Protein AF-A0A946V6M6-F1 (afdb_monomer)

Foldseek 3Di:
DVVVVVVVVVVVVVVVVVVVVVVVVVVVVVVVVVVVVVVLLVVLVVCLVCQLVVVVVVLVVVCVVPVPPDPCNVDPCPVVVSVVVSVVSNVVSVVVCVVVPSD

Mean predicted aligned error: 9.64 Å

pLDDT: mean 82.34, std 13.89, range [50.34, 97.69]

Secondary structure (DSSP, 8-state):
-HHHHHHHHHHHHHHHHHHHHHHHHHHHHHHHHHHHHHHHHHHHHHHHHHHHHHHHHHHHHHHHHHTTS-GGGSSTTHHHHHHHHHHHHHHHHHHHHHHTT--

Solvent-accessible surface area (backbone atoms only — not comparable to full-atom values): 5742 Å² total; per-residue (Å²): 106,73,70,56,57,52,49,55,51,50,52,52,50,50,51,50,51,51,51,53,51,51,53,50,50,54,50,50,53,50,48,52,50,53,52,51,50,52,50,51,52,53,50,49,54,52,49,55,53,46,65,50,46,52,61,50,49,52,52,51,49,56,49,73,75,43,74,88,78,46,83,75,55,77,45,91,56,35,61,56,51,53,51,49,51,52,50,49,52,48,51,51,50,53,52,48,41,52,72,68,61,78,96

Radius of gyration: 30.68 Å; Cα contacts (8 Å, |Δi|>4): 17; chains: 1; bounding box: 54×13×94 Å

Sequence (103 aa):
HVIIDVFEQLERASSLAGLYHELTTDLIDGYISVASHNLNQIMKILTVVMSIFIPLTFIAGIYGMNFQNMPELQSKSGYFIALSVMLSIAVILVLLFRRIRWL

Structure (mmCIF, N/CA/C/O backbone):
data_AF-A0A946V6M6-F1
#
_entry.id   AF-A0A946V6M6-F1
#
loop_
_atom_site.group_PDB
_atom_site.id
_atom_site.type_symbol
_atom_site.label_atom_id
_atom_site.label_alt_id
_atom_site.label_comp_id
_atom_site.label_asym_id
_atom_site.label_entity_id
_atom_site.label_seq_id
_atom_site.pdbx_PDB_ins_code
_atom_site.Cartn_x
_atom_site.Cartn_y
_atom_site.Cartn_z
_atom_site.occupancy
_atom_site.B_iso_or_equiv
_atom_site.auth_seq_id
_atom_site.auth_comp_id
_atom_site.auth_asym_id
_atom_site.auth_atom_id
_atom_site.pdbx_PDB_model_num
ATOM 1 N N . HIS A 1 1 ? 29.719 2.108 -54.022 1.00 69.56 1 HIS A N 1
ATOM 2 C CA . HIS A 1 1 ? 28.575 1.189 -53.893 1.00 69.56 1 HIS A CA 1
ATOM 3 C C . HIS A 1 1 ? 28.719 0.301 -52.665 1.00 69.56 1 HIS A C 1
ATOM 5 O O . HIS A 1 1 ? 28.118 0.660 -51.672 1.00 69.56 1 HIS A O 1
ATOM 11 N N . VAL A 1 2 ? 29.628 -0.683 -52.618 1.00 86.38 2 VAL A N 1
ATOM 12 C CA . VAL A 1 2 ? 29.751 -1.609 -51.462 1.00 86.38 2 VAL A CA 1
ATOM 13 C C . VAL A 1 2 ? 29.919 -0.930 -50.086 1.00 86.38 2 VAL A C 1
ATOM 15 O O . VAL A 1 2 ? 29.286 -1.342 -49.124 1.00 86.38 2 VAL A O 1
ATOM 18 N N . ILE A 1 3 ? 30.734 0.128 -49.972 1.00 88.44 3 ILE A N 1
ATOM 19 C CA . ILE A 1 3 ? 30.936 0.840 -48.689 1.00 88.44 3 ILE A CA 1
ATOM 20 C C . ILE A 1 3 ? 29.656 1.549 -48.216 1.00 88.44 3 ILE A C 1
ATOM 22 O O . ILE A 1 3 ? 29.396 1.603 -47.020 1.00 88.44 3 ILE A O 1
ATOM 26 N N . ILE A 1 4 ? 28.859 2.069 -49.152 1.00 90.88 4 ILE A N 1
ATOM 27 C CA . ILE A 1 4 ? 27.605 2.771 -48.848 1.00 90.88 4 ILE A CA 1
ATOM 28 C C . ILE A 1 4 ? 26.565 1.756 -48.364 1.00 90.88 4 ILE A C 1
ATOM 30 O O . ILE A 1 4 ? 25.955 1.972 -47.325 1.00 90.88 4 ILE A O 1
ATOM 34 N N . ASP A 1 5 ? 26.463 0.602 -49.030 1.00 92.38 5 ASP A N 1
ATOM 35 C CA . ASP A 1 5 ? 25.538 -0.470 -48.637 1.00 92.38 5 ASP A CA 1
ATOM 36 C C . ASP A 1 5 ? 25.853 -1.017 -47.229 1.00 92.38 5 ASP A C 1
ATOM 38 O O . ASP A 1 5 ? 24.953 -1.296 -46.437 1.00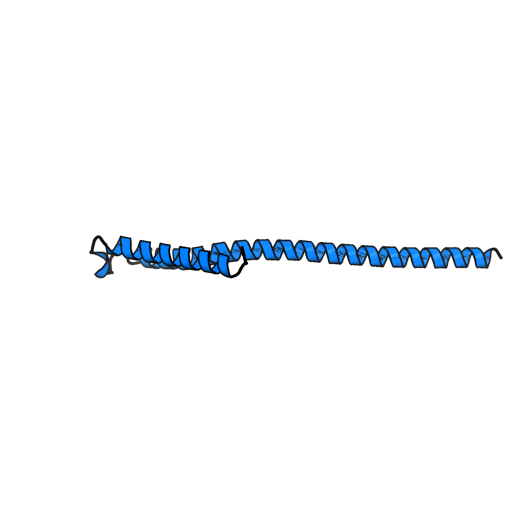 92.38 5 ASP A O 1
ATOM 42 N N . VAL A 1 6 ? 27.142 -1.151 -46.885 1.00 90.81 6 VAL A N 1
ATOM 43 C CA . VAL A 1 6 ? 27.576 -1.555 -45.534 1.00 90.81 6 VAL A CA 1
ATOM 44 C C . VAL A 1 6 ? 27.229 -0.481 -44.502 1.00 90.81 6 VAL A C 1
ATOM 46 O O . VAL A 1 6 ? 26.803 -0.812 -43.396 1.00 90.81 6 VAL A O 1
ATOM 49 N N . PHE A 1 7 ? 27.377 0.797 -44.851 1.00 94.19 7 PHE A N 1
ATOM 50 C CA . PHE A 1 7 ? 27.033 1.903 -43.962 1.00 94.19 7 PHE A CA 1
ATOM 51 C C . PHE A 1 7 ? 25.525 1.956 -43.682 1.00 94.19 7 PHE A C 1
ATOM 53 O O . PHE A 1 7 ? 25.128 2.032 -42.522 1.00 94.19 7 PHE A O 1
ATOM 60 N N . GLU A 1 8 ? 24.685 1.793 -44.708 1.00 94.88 8 GLU A N 1
ATOM 61 C CA . GLU A 1 8 ? 23.227 1.690 -44.549 1.00 94.88 8 GLU A CA 1
ATOM 62 C C . GLU A 1 8 ? 22.824 0.485 -43.683 1.00 94.88 8 GLU A C 1
ATOM 64 O O . GLU A 1 8 ? 21.927 0.577 -42.841 1.00 94.88 8 GLU A O 1
ATOM 69 N N . GLN A 1 9 ? 23.500 -0.661 -43.839 1.00 92.75 9 GLN A N 1
ATOM 70 C CA . GLN A 1 9 ? 23.257 -1.826 -42.984 1.00 92.75 9 GLN A CA 1
ATOM 71 C C . GLN A 1 9 ? 23.619 -1.564 -41.519 1.00 92.75 9 GLN A C 1
ATOM 73 O O . GLN A 1 9 ? 22.868 -1.986 -40.636 1.00 92.75 9 GLN A O 1
ATOM 78 N N . LEU A 1 10 ? 24.729 -0.868 -41.258 1.00 93.56 10 LEU A N 1
ATOM 79 C CA . LEU A 1 10 ? 25.143 -0.484 -39.908 1.00 93.56 10 LEU A CA 1
ATOM 80 C C . LEU A 1 10 ? 24.171 0.515 -39.280 1.00 93.56 10 LEU A C 1
ATOM 82 O O . LEU A 1 10 ? 23.801 0.358 -38.118 1.00 93.56 10 LEU A O 1
ATOM 86 N N . GLU A 1 11 ? 23.716 1.502 -40.045 1.00 95.44 11 GLU A N 1
ATOM 87 C CA . GLU A 1 11 ? 22.755 2.499 -39.578 1.00 95.44 11 GLU A CA 1
ATOM 88 C C . GLU A 1 11 ? 21.411 1.850 -39.227 1.00 95.44 11 GLU A C 1
ATOM 90 O O . GLU A 1 11 ? 20.866 2.068 -38.143 1.00 95.44 11 GLU A O 1
ATOM 95 N N . ARG A 1 12 ? 20.928 0.939 -40.080 1.00 94.62 12 ARG A N 1
ATOM 96 C CA . ARG A 1 12 ? 19.718 0.156 -39.808 1.00 94.62 12 ARG A CA 1
ATOM 97 C C . ARG A 1 12 ? 19.876 -0.755 -38.589 1.00 94.62 12 ARG A C 1
ATOM 99 O O . ARG A 1 12 ? 18.952 -0.855 -37.787 1.00 94.62 12 ARG A O 1
ATOM 106 N N . ALA A 1 13 ? 21.023 -1.417 -38.429 1.00 94.69 13 ALA A N 1
ATOM 107 C CA . ALA A 1 13 ? 21.292 -2.257 -37.261 1.00 94.69 13 ALA A CA 1
ATOM 108 C C . ALA A 1 13 ? 21.354 -1.434 -35.963 1.00 94.69 13 ALA A C 1
ATOM 110 O O . ALA A 1 13 ? 20.798 -1.852 -34.951 1.00 94.69 13 ALA A O 1
ATOM 111 N N . SER A 1 14 ? 21.972 -0.251 -36.008 1.00 95.50 14 SER A N 1
ATOM 112 C CA . SER A 1 14 ? 22.024 0.698 -34.892 1.00 95.50 14 SER A CA 1
ATOM 113 C C . SER A 1 14 ? 20.629 1.193 -34.504 1.00 95.50 14 SER A C 1
ATOM 115 O O . SER A 1 14 ? 20.260 1.156 -33.332 1.00 95.50 14 SER A O 1
ATOM 117 N N . SER A 1 15 ? 19.807 1.563 -35.491 1.00 96.62 15 SER A N 1
ATOM 118 C CA . SER A 1 15 ? 18.412 1.953 -35.266 1.00 96.62 15 SER A CA 1
ATOM 119 C C . SER A 1 15 ? 17.600 0.825 -34.622 1.00 96.62 15 SER A C 1
ATOM 121 O O . SER A 1 15 ? 16.917 1.054 -33.626 1.00 96.62 15 SER A O 1
ATOM 123 N N . LEU A 1 16 ? 17.728 -0.410 -35.121 1.00 96.38 16 LEU A N 1
ATOM 124 C CA . LEU A 1 16 ? 17.073 -1.577 -34.524 1.00 96.38 16 LEU A CA 1
ATOM 125 C C . LEU A 1 16 ? 17.551 -1.834 -33.090 1.00 96.38 16 LEU A C 1
ATOM 127 O O . LEU A 1 16 ? 16.732 -2.121 -32.223 1.00 96.38 16 LEU A O 1
ATOM 131 N N . ALA A 1 17 ? 18.851 -1.704 -32.819 1.00 95.94 17 ALA A N 1
ATOM 132 C CA . ALA A 1 17 ? 19.396 -1.839 -31.471 1.00 95.94 17 ALA A CA 1
ATOM 133 C C . ALA A 1 17 ? 18.838 -0.770 -30.515 1.00 95.94 17 ALA A C 1
ATOM 135 O O . ALA A 1 17 ? 18.486 -1.095 -29.382 1.00 95.94 17 ALA A O 1
ATOM 136 N N . GLY A 1 18 ? 18.698 0.475 -30.982 1.00 96.69 18 GLY A N 1
ATOM 137 C CA . GLY A 1 18 ? 18.056 1.555 -30.230 1.00 96.69 18 GLY A CA 1
ATOM 138 C C . GLY A 1 18 ? 16.596 1.246 -29.895 1.00 96.69 18 GLY A C 1
ATOM 139 O O . GLY A 1 18 ? 16.201 1.358 -28.739 1.00 96.69 18 GLY A O 1
ATOM 140 N N . LEU A 1 19 ? 15.828 0.755 -30.873 1.00 97.06 19 LEU A N 1
ATOM 141 C CA . LEU A 1 19 ? 14.436 0.343 -30.663 1.00 97.06 19 LEU A CA 1
ATOM 142 C C . LEU A 1 19 ? 14.316 -0.799 -29.649 1.00 97.06 19 LEU A C 1
ATOM 144 O O . LEU A 1 19 ? 13.470 -0.751 -28.762 1.00 97.06 19 LEU A O 1
ATOM 148 N N . TYR A 1 20 ? 15.168 -1.825 -29.742 1.00 96.19 20 TYR A N 1
ATOM 149 C CA . TYR A 1 20 ? 15.168 -2.905 -28.753 1.00 96.19 20 TYR A CA 1
ATOM 150 C C . TYR A 1 20 ? 15.500 -2.394 -27.350 1.00 96.19 20 TYR A C 1
ATOM 152 O O . TYR A 1 20 ? 14.882 -2.846 -26.390 1.00 96.19 20 TYR A O 1
ATOM 160 N N . HIS A 1 21 ? 16.435 -1.451 -27.222 1.00 97.12 21 HIS A N 1
ATOM 161 C CA . HIS A 1 21 ? 16.770 -0.850 -25.935 1.00 97.12 21 HIS A CA 1
ATOM 162 C C . HIS A 1 21 ? 15.586 -0.083 -25.324 1.00 97.12 21 HIS A C 1
ATOM 164 O O . HIS A 1 21 ? 15.282 -0.256 -24.140 1.00 97.12 21 HIS A O 1
ATOM 170 N N . GLU A 1 22 ? 14.881 0.706 -26.134 1.00 97.56 22 GLU A N 1
ATOM 171 C CA . GLU A 1 22 ? 13.678 1.431 -25.717 1.00 97.56 22 GLU A CA 1
ATOM 172 C C . GLU A 1 22 ? 12.576 0.459 -25.274 1.00 97.56 22 GLU A C 1
ATOM 174 O O . GLU A 1 22 ? 12.113 0.533 -24.139 1.00 97.56 22 GLU A O 1
ATOM 179 N N . LEU A 1 23 ? 12.284 -0.567 -26.082 1.00 97.56 23 LEU A N 1
ATOM 180 C CA . LEU A 1 23 ? 11.320 -1.613 -25.726 1.00 97.56 23 LEU A CA 1
ATOM 181 C C . LEU A 1 23 ? 11.692 -2.341 -24.428 1.00 97.56 23 LEU A C 1
ATOM 183 O O . LEU A 1 23 ? 10.820 -2.647 -23.618 1.00 97.56 23 LEU A O 1
ATOM 187 N N . THR A 1 24 ? 12.976 -2.641 -24.204 1.00 96.38 24 THR A N 1
ATOM 188 C CA . THR A 1 24 ? 13.398 -3.263 -22.940 1.00 96.38 24 THR A CA 1
ATOM 189 C C . THR A 1 24 ? 13.208 -2.337 -21.747 1.00 96.38 24 THR A C 1
ATOM 191 O O . THR A 1 24 ? 12.830 -2.812 -20.679 1.00 96.38 24 THR A O 1
ATOM 194 N N . THR A 1 25 ? 13.429 -1.035 -21.925 1.00 97.38 25 THR A N 1
ATOM 195 C CA . THR A 1 25 ? 13.198 -0.033 -20.879 1.00 97.38 25 THR A CA 1
ATOM 196 C C . THR A 1 25 ? 11.711 0.050 -20.546 1.00 97.38 25 THR A C 1
ATOM 198 O O . THR A 1 25 ? 11.348 -0.103 -19.382 1.00 97.38 25 THR A O 1
ATOM 201 N N . ASP A 1 26 ? 10.848 0.128 -21.560 1.00 97.38 26 ASP A N 1
ATOM 202 C CA . ASP A 1 26 ? 9.391 0.130 -21.384 1.00 97.38 26 ASP A CA 1
ATOM 203 C C . ASP A 1 26 ? 8.893 -1.126 -20.654 1.00 97.38 26 ASP A C 1
ATOM 205 O O . ASP A 1 26 ? 8.016 -1.062 -19.788 1.00 97.38 26 ASP A O 1
ATOM 209 N N . LEU A 1 27 ? 9.468 -2.293 -20.968 1.00 97.25 27 LEU A N 1
ATOM 210 C CA . LEU A 1 27 ? 9.142 -3.543 -20.281 1.00 97.25 27 LEU A CA 1
ATOM 211 C C . LEU A 1 27 ? 9.577 -3.528 -18.812 1.00 97.25 27 LEU A C 1
ATOM 213 O O . LEU A 1 27 ? 8.838 -4.022 -17.957 1.00 97.25 27 LEU A O 1
ATOM 217 N N . ILE A 1 28 ? 10.756 -2.981 -18.509 1.00 97.69 28 ILE A N 1
ATOM 218 C CA . ILE A 1 28 ? 11.247 -2.841 -17.133 1.00 97.69 28 ILE A CA 1
ATOM 219 C C . ILE A 1 28 ? 10.340 -1.891 -16.349 1.00 97.69 28 ILE A C 1
ATOM 221 O O . ILE A 1 28 ? 9.910 -2.238 -15.248 1.00 97.69 28 ILE A O 1
ATOM 225 N N . ASP A 1 29 ? 9.988 -0.745 -16.924 1.00 97.00 29 ASP A N 1
ATOM 226 C CA . ASP A 1 29 ? 9.095 0.227 -16.294 1.00 97.00 29 ASP A CA 1
ATOM 227 C C . ASP A 1 29 ? 7.698 -0.364 -16.065 1.00 97.00 29 ASP A C 1
ATOM 229 O O . ASP A 1 29 ? 7.116 -0.228 -14.982 1.00 97.00 29 ASP A O 1
ATOM 233 N N . GLY A 1 30 ? 7.186 -1.122 -17.038 1.00 96.81 30 GLY A N 1
ATOM 234 C CA . GLY A 1 30 ? 5.955 -1.895 -16.896 1.00 96.81 30 GLY A CA 1
ATOM 235 C C . GLY A 1 30 ? 6.036 -2.921 -15.761 1.00 96.81 30 GLY A C 1
ATOM 236 O O . GLY A 1 30 ? 5.132 -2.997 -14.924 1.00 96.81 30 GLY A O 1
ATOM 237 N N . TYR A 1 31 ? 7.134 -3.674 -15.676 1.00 96.94 31 TYR A N 1
ATOM 238 C CA . TYR A 1 31 ? 7.363 -4.641 -14.602 1.00 96.94 31 TYR A CA 1
ATOM 239 C C . TYR A 1 31 ? 7.417 -3.968 -13.224 1.00 96.94 31 TYR A C 1
ATOM 241 O O . TYR A 1 31 ? 6.751 -4.426 -12.293 1.00 96.94 31 TYR A O 1
ATOM 249 N N . ILE A 1 32 ? 8.149 -2.858 -13.091 1.00 97.00 32 ILE A N 1
ATOM 250 C CA . ILE A 1 32 ? 8.233 -2.081 -11.847 1.00 97.00 32 ILE A CA 1
ATOM 251 C C . ILE A 1 32 ? 6.854 -1.545 -11.454 1.00 97.00 32 ILE A C 1
ATOM 253 O O . ILE A 1 32 ? 6.491 -1.599 -10.276 1.00 97.00 32 ILE A O 1
ATOM 257 N N . SER A 1 33 ? 6.061 -1.073 -12.417 1.00 96.69 33 SER A N 1
ATOM 258 C CA . SER A 1 33 ? 4.693 -0.600 -12.184 1.00 96.69 33 SER A CA 1
ATOM 259 C C . SER A 1 33 ? 3.793 -1.711 -11.634 1.00 96.69 33 SER A C 1
ATOM 261 O O . SER A 1 33 ? 3.139 -1.531 -10.603 1.00 96.69 33 SER A O 1
ATOM 263 N N . VAL A 1 34 ? 3.821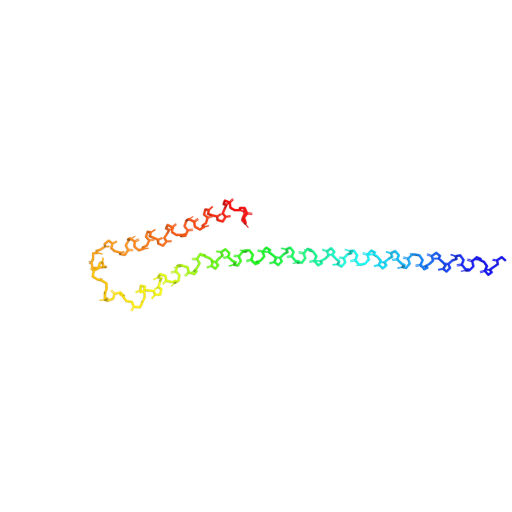 -2.901 -12.244 1.00 96.25 34 VAL A N 1
ATOM 264 C CA . VAL A 1 34 ? 3.058 -4.067 -11.766 1.00 96.25 34 VAL A CA 1
ATOM 265 C C . VAL A 1 34 ? 3.544 -4.525 -10.389 1.00 96.25 34 VAL A C 1
ATOM 267 O O . VAL A 1 34 ? 2.730 -4.771 -9.496 1.00 96.25 34 VAL A O 1
ATOM 270 N N . ALA A 1 35 ? 4.859 -4.598 -10.172 1.00 95.75 35 ALA A N 1
ATOM 271 C CA . ALA A 1 35 ? 5.434 -4.945 -8.875 1.00 95.75 35 ALA A CA 1
ATOM 272 C C . ALA A 1 35 ? 5.009 -3.947 -7.784 1.00 95.75 35 ALA A C 1
ATOM 274 O O . ALA A 1 35 ? 4.562 -4.352 -6.711 1.00 95.75 35 ALA A O 1
ATOM 275 N N . SER A 1 36 ? 5.059 -2.648 -8.082 1.00 94.81 36 SER A N 1
ATOM 276 C CA . SER A 1 36 ? 4.614 -1.582 -7.179 1.00 94.81 36 SER A CA 1
ATOM 277 C C . SER A 1 36 ? 3.114 -1.658 -6.906 1.00 94.81 36 SER A C 1
ATOM 279 O O . SER A 1 36 ? 2.685 -1.454 -5.770 1.00 94.81 36 SER A O 1
ATOM 281 N N . HIS A 1 37 ? 2.307 -2.009 -7.912 1.00 93.44 37 HIS A N 1
ATOM 282 C CA . HIS A 1 37 ? 0.879 -2.243 -7.729 1.00 93.44 37 HIS A CA 1
ATOM 283 C C . HIS A 1 37 ? 0.632 -3.382 -6.736 1.00 93.44 37 HIS A C 1
ATOM 285 O O . HIS A 1 37 ? -0.121 -3.203 -5.779 1.00 93.44 37 HIS A O 1
ATOM 291 N N . ASN A 1 38 ? 1.311 -4.518 -6.909 1.00 93.56 38 ASN A N 1
ATOM 292 C CA . ASN A 1 38 ? 1.207 -5.660 -6.001 1.00 93.56 38 ASN A CA 1
ATOM 293 C C . ASN A 1 38 ? 1.645 -5.300 -4.576 1.00 93.56 38 ASN A C 1
ATOM 295 O O . ASN A 1 38 ? 0.934 -5.615 -3.623 1.00 93.56 38 ASN A O 1
ATOM 299 N N . LEU A 1 39 ? 2.761 -4.583 -4.416 1.00 93.31 39 LEU A N 1
ATOM 300 C CA . LEU A 1 39 ? 3.209 -4.096 -3.108 1.00 93.31 39 LEU A CA 1
ATOM 301 C C . LEU A 1 39 ? 2.173 -3.178 -2.459 1.00 93.31 39 LEU A C 1
ATOM 303 O O . LEU A 1 39 ? 1.876 -3.331 -1.276 1.00 93.31 39 LEU A O 1
ATOM 307 N N . ASN A 1 40 ? 1.572 -2.268 -3.225 1.00 91.62 40 ASN A N 1
ATOM 308 C CA . ASN A 1 40 ? 0.525 -1.391 -2.715 1.00 91.62 40 ASN A CA 1
ATOM 309 C C . ASN A 1 40 ? -0.705 -2.194 -2.255 1.00 91.62 40 ASN A C 1
ATOM 311 O O . ASN A 1 40 ? -1.273 -1.895 -1.209 1.00 91.62 40 ASN A O 1
ATOM 315 N N . GLN A 1 41 ? -1.095 -3.249 -2.980 1.00 89.81 41 GLN A N 1
ATOM 316 C CA . GLN A 1 41 ? -2.181 -4.143 -2.554 1.00 89.81 41 GLN A CA 1
ATOM 317 C C . GLN A 1 41 ? -1.835 -4.906 -1.268 1.00 89.81 41 GLN A C 1
ATOM 319 O O . GLN A 1 41 ? -2.648 -4.957 -0.346 1.00 89.81 41 GLN A O 1
ATOM 324 N N . ILE A 1 42 ? -0.618 -5.446 -1.162 1.00 91.31 42 ILE A N 1
ATOM 325 C CA . ILE A 1 42 ? -0.154 -6.142 0.047 1.00 91.31 42 ILE A CA 1
ATOM 326 C C . ILE A 1 42 ? -0.164 -5.189 1.249 1.00 91.31 42 ILE A C 1
ATOM 328 O O . ILE A 1 42 ? -0.692 -5.534 2.307 1.00 91.31 42 ILE A O 1
ATOM 332 N N . MET A 1 43 ? 0.358 -3.971 1.080 1.00 90.94 43 MET A N 1
ATOM 333 C CA . MET A 1 43 ? 0.368 -2.952 2.131 1.00 90.94 43 MET A CA 1
ATOM 334 C C . MET A 1 43 ? -1.046 -2.559 2.553 1.00 90.94 43 MET A C 1
ATOM 336 O O . MET A 1 43 ? -1.310 -2.486 3.750 1.00 90.94 43 MET A O 1
ATOM 340 N N . LYS A 1 44 ? -1.978 -2.384 1.605 1.00 86.06 44 LYS A N 1
ATOM 341 C CA . LYS A 1 44 ? -3.392 -2.129 1.921 1.00 86.06 44 LYS A CA 1
ATOM 342 C C . LYS A 1 44 ? -3.974 -3.220 2.811 1.00 86.06 44 LYS A C 1
ATOM 344 O O . LYS A 1 44 ? -4.568 -2.897 3.837 1.00 86.06 44 LYS A O 1
ATOM 349 N N . ILE A 1 45 ? -3.777 -4.491 2.456 1.00 86.75 45 ILE A N 1
ATOM 350 C CA . ILE A 1 45 ? -4.278 -5.622 3.248 1.00 86.75 45 ILE A CA 1
ATOM 351 C C . ILE A 1 45 ? -3.669 -5.593 4.653 1.00 86.75 45 ILE A C 1
ATOM 353 O O . ILE A 1 45 ? -4.398 -5.684 5.641 1.00 86.75 45 ILE A O 1
ATOM 357 N N . LEU A 1 46 ? -2.351 -5.406 4.759 1.00 87.56 46 LEU A N 1
ATOM 358 C CA . LEU A 1 46 ? -1.671 -5.350 6.050 1.00 87.56 46 LEU A CA 1
ATOM 359 C C . LEU A 1 46 ? -2.184 -4.191 6.919 1.00 87.56 46 LEU A C 1
ATOM 361 O O . LEU A 1 46 ? -2.462 -4.389 8.100 1.00 87.56 46 LEU A O 1
ATOM 365 N N . THR A 1 47 ? -2.371 -3.002 6.339 1.00 89.06 47 THR A N 1
ATOM 366 C CA . THR A 1 47 ? -2.914 -1.830 7.038 1.00 89.06 47 THR A CA 1
ATOM 367 C C . THR A 1 47 ? -4.347 -2.057 7.511 1.00 89.06 47 THR A C 1
ATOM 369 O O . THR A 1 47 ? -4.662 -1.697 8.643 1.00 89.06 47 THR A O 1
ATOM 372 N N . VAL A 1 48 ? -5.207 -2.680 6.697 1.00 84.94 48 VAL A N 1
ATOM 373 C CA . VAL A 1 48 ? -6.584 -3.028 7.095 1.00 84.94 48 VAL A CA 1
ATOM 374 C C . VAL A 1 48 ? -6.564 -3.942 8.317 1.00 84.94 48 VAL A C 1
ATOM 376 O O . VAL A 1 48 ? -7.231 -3.662 9.313 1.00 84.94 48 VAL A O 1
ATOM 379 N N . VAL A 1 49 ? -5.761 -5.008 8.261 1.00 85.88 49 VAL A N 1
ATOM 380 C CA . VAL A 1 49 ? -5.620 -5.963 9.364 1.00 85.88 49 VAL A CA 1
ATOM 381 C C . VAL A 1 49 ? -5.110 -5.244 10.616 1.00 85.88 49 VAL A C 1
ATOM 383 O O . VAL A 1 49 ? -5.768 -5.280 11.654 1.00 85.88 49 VAL A O 1
ATOM 386 N N . MET A 1 50 ? -3.998 -4.511 10.526 1.00 88.38 50 MET A N 1
ATOM 387 C CA . MET A 1 50 ? -3.433 -3.774 11.663 1.00 88.38 50 MET A CA 1
ATOM 388 C C . MET A 1 50 ? -4.409 -2.755 12.253 1.00 88.38 50 MET A C 1
ATOM 390 O O . MET A 1 50 ? -4.539 -2.673 13.472 1.00 88.38 50 MET A O 1
ATOM 394 N N . SER A 1 51 ? -5.134 -2.010 11.417 1.00 85.31 51 SER A N 1
ATOM 395 C CA . SER A 1 51 ? -6.094 -1.008 11.882 1.00 85.31 51 SER A CA 1
ATOM 396 C C . SER A 1 51 ? -7.222 -1.616 12.717 1.00 85.31 51 SE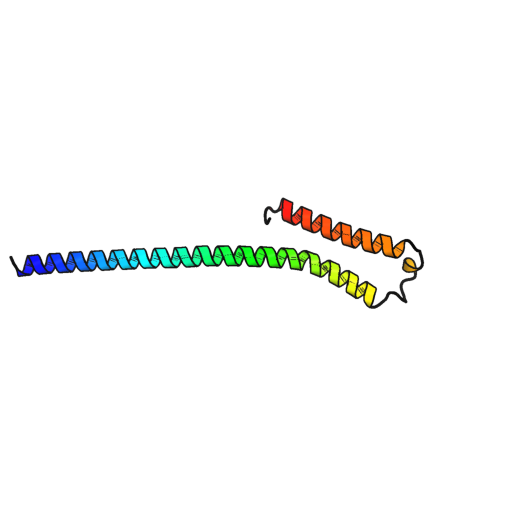R A C 1
ATOM 398 O O . SER A 1 51 ? -7.757 -0.920 13.575 1.00 85.31 51 SER A O 1
ATOM 400 N N . ILE A 1 52 ? -7.582 -2.883 12.490 1.00 83.69 52 ILE A N 1
ATOM 401 C CA . ILE A 1 52 ? -8.552 -3.620 13.312 1.00 83.69 52 ILE A CA 1
ATOM 402 C C . ILE A 1 52 ? -7.882 -4.142 14.591 1.00 83.69 52 ILE A C 1
ATOM 404 O O . ILE A 1 52 ? -8.433 -4.002 15.683 1.00 83.69 52 ILE A O 1
ATOM 408 N N . PHE A 1 53 ? -6.684 -4.721 14.475 1.00 81.69 53 PHE A N 1
ATOM 409 C CA . PHE A 1 53 ? -5.989 -5.341 15.605 1.00 81.69 53 PHE A CA 1
ATOM 410 C C . PHE A 1 53 ? -5.479 -4.338 16.644 1.00 81.69 53 PHE A C 1
ATOM 412 O O . PHE A 1 53 ? -5.519 -4.652 17.829 1.00 81.69 53 PHE A O 1
ATOM 419 N N . ILE A 1 54 ? -5.023 -3.146 16.253 1.00 87.12 54 ILE A N 1
ATOM 420 C CA . ILE A 1 54 ? -4.479 -2.133 17.175 1.00 87.12 54 ILE A CA 1
ATOM 421 C C . ILE A 1 54 ? -5.491 -1.719 18.260 1.00 87.12 54 ILE A C 1
ATOM 423 O O . ILE A 1 54 ? -5.169 -1.884 19.438 1.00 87.12 54 ILE A O 1
ATOM 427 N N . PRO A 1 55 ? -6.706 -1.225 17.938 1.00 81.25 55 PRO A N 1
ATOM 428 C CA . PRO A 1 55 ? -7.674 -0.848 18.966 1.00 81.25 55 PRO A CA 1
ATOM 429 C C . PRO A 1 55 ? -8.136 -2.061 19.776 1.00 81.25 55 PRO A C 1
ATOM 431 O O . PRO A 1 55 ? -8.287 -1.964 20.990 1.00 81.25 55 PRO A O 1
ATOM 434 N N . LEU A 1 56 ? -8.296 -3.222 19.135 1.00 82.06 56 LEU A N 1
ATOM 435 C CA . LEU A 1 56 ? -8.705 -4.447 19.817 1.00 82.06 56 LEU A CA 1
ATOM 436 C C . LEU A 1 56 ? -7.658 -4.897 20.850 1.00 82.06 56 LEU A C 1
ATOM 438 O O . LEU A 1 56 ? -8.002 -5.213 21.987 1.00 82.06 56 LEU A O 1
ATOM 442 N N . THR A 1 57 ? -6.377 -4.846 20.478 1.00 83.88 57 THR A N 1
ATOM 443 C CA . THR A 1 57 ? -5.237 -5.176 21.346 1.00 83.88 57 THR A CA 1
ATOM 444 C C . THR A 1 57 ? -5.065 -4.141 22.451 1.00 83.88 57 THR A C 1
ATOM 446 O O . THR A 1 57 ? -4.787 -4.510 23.585 1.00 83.88 57 THR A O 1
ATOM 449 N N . PHE A 1 58 ? -5.274 -2.855 22.160 1.00 82.44 58 PHE A N 1
ATOM 450 C CA . PHE A 1 58 ? -5.225 -1.793 23.165 1.00 82.44 58 PHE A CA 1
ATOM 451 C C . PHE A 1 58 ? -6.281 -1.999 24.254 1.00 82.44 58 PHE A C 1
ATOM 453 O O . PHE A 1 58 ? -5.962 -1.961 25.442 1.00 82.44 58 PHE A O 1
ATOM 460 N N . ILE A 1 59 ? -7.525 -2.294 23.861 1.00 77.38 59 ILE A N 1
ATOM 461 C CA . ILE A 1 59 ? -8.593 -2.586 24.820 1.00 77.38 59 ILE A CA 1
ATOM 462 C C . ILE A 1 59 ? -8.263 -3.886 25.570 1.00 77.38 59 ILE A C 1
ATOM 464 O O . ILE A 1 59 ? -8.303 -3.900 26.795 1.00 77.38 59 ILE A O 1
ATOM 468 N N . ALA A 1 60 ? -7.847 -4.956 24.887 1.00 77.25 60 ALA A N 1
ATOM 469 C CA . ALA A 1 60 ? -7.434 -6.195 25.552 1.00 77.25 60 ALA A CA 1
ATOM 470 C C . ALA A 1 60 ? -6.276 -5.986 26.551 1.00 77.25 60 ALA A C 1
ATOM 472 O O . ALA A 1 60 ? -6.286 -6.590 27.619 1.00 77.25 60 ALA A O 1
ATOM 473 N N . GLY A 1 61 ? -5.320 -5.104 26.249 1.00 80.19 61 GLY A N 1
ATOM 474 C CA . GLY A 1 61 ? -4.212 -4.741 27.134 1.00 80.19 61 GLY A CA 1
ATOM 475 C C . GLY A 1 61 ? -4.664 -3.967 28.373 1.00 80.19 61 GLY A C 1
ATOM 476 O O . GLY A 1 61 ? -4.270 -4.315 29.484 1.00 80.19 61 GLY A O 1
ATOM 477 N N . ILE A 1 62 ? -5.547 -2.973 28.213 1.00 73.75 62 ILE A N 1
ATOM 478 C CA . ILE A 1 6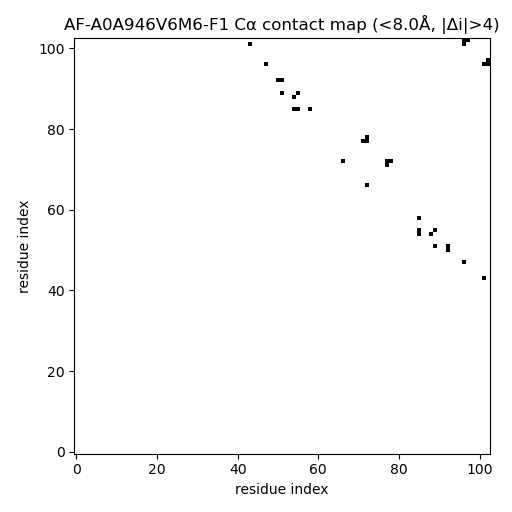2 ? -6.142 -2.236 29.344 1.00 73.75 62 ILE A CA 1
ATOM 479 C C . ILE A 1 62 ? -6.916 -3.186 30.258 1.00 73.75 62 ILE A C 1
ATOM 481 O O . ILE A 1 62 ? -6.741 -3.156 31.478 1.00 73.75 62 ILE A O 1
ATOM 485 N N . TYR A 1 63 ? -7.753 -4.044 29.672 1.00 71.44 63 TYR A N 1
ATOM 486 C CA . TYR A 1 63 ? -8.560 -4.994 30.431 1.00 71.44 63 TYR A CA 1
ATOM 487 C C . TYR A 1 63 ? -7.671 -6.052 31.096 1.00 71.44 63 TYR A C 1
ATOM 489 O O . TYR A 1 63 ? -7.824 -6.308 32.285 1.00 71.44 63 TYR A O 1
ATOM 497 N N . GLY A 1 64 ? -6.672 -6.588 30.391 1.00 65.81 64 GLY A N 1
ATOM 498 C CA . GLY A 1 64 ? -5.718 -7.565 30.922 1.00 65.81 64 GLY A CA 1
ATOM 499 C C . GLY A 1 64 ? -4.847 -7.048 32.074 1.00 65.81 64 GLY A C 1
ATOM 500 O O . GLY A 1 64 ? -4.460 -7.840 32.928 1.00 65.81 64 GLY A O 1
ATOM 501 N N . MET A 1 65 ? -4.572 -5.739 32.142 1.00 66.19 65 MET A N 1
ATOM 502 C CA . MET A 1 65 ? -3.759 -5.139 33.210 1.00 66.19 65 MET A CA 1
ATOM 503 C C . MET A 1 65 ? -4.542 -4.729 34.470 1.00 66.19 65 MET A C 1
ATOM 505 O O . MET A 1 65 ? -3.919 -4.574 35.516 1.00 66.19 65 MET A O 1
ATOM 509 N N . ASN A 1 66 ? -5.866 -4.517 34.415 1.00 58.38 66 ASN A N 1
ATOM 510 C CA . ASN A 1 66 ? -6.604 -3.870 35.518 1.00 58.38 66 ASN A CA 1
ATOM 511 C C . ASN A 1 66 ? -8.043 -4.382 35.756 1.00 58.38 66 ASN A C 1
ATOM 513 O O . ASN A 1 66 ? -8.883 -3.651 36.284 1.00 58.38 66 ASN A O 1
ATOM 517 N N . PHE A 1 67 ? -8.332 -5.658 35.462 1.00 55.91 67 PHE A N 1
ATOM 518 C CA . PHE A 1 67 ? -9.617 -6.305 35.810 1.00 55.91 67 PHE A CA 1
ATOM 519 C C . PHE A 1 67 ? -9.995 -6.190 37.304 1.00 55.91 67 PHE A C 1
ATOM 521 O O . PHE A 1 67 ? -11.166 -6.310 37.653 1.00 55.91 67 PHE A O 1
ATOM 528 N N . GLN A 1 68 ? -9.019 -5.960 38.188 1.00 53.47 68 GLN A N 1
ATOM 529 C CA . GLN A 1 68 ? -9.194 -5.982 39.641 1.00 53.47 68 GLN A CA 1
ATOM 530 C C . GLN A 1 68 ? -9.575 -4.621 40.257 1.00 53.47 68 GLN A C 1
ATOM 532 O O . GLN A 1 68 ? -10.062 -4.600 41.384 1.00 53.47 68 GLN A O 1
ATOM 537 N N . ASN A 1 69 ? -9.394 -3.500 39.542 1.00 51.16 69 ASN A N 1
ATOM 538 C CA . ASN A 1 69 ? -9.526 -2.146 40.109 1.00 51.16 69 ASN A CA 1
ATOM 539 C C . ASN A 1 69 ? -10.572 -1.249 39.414 1.00 51.16 69 ASN A C 1
ATOM 541 O O . ASN A 1 69 ? -10.598 -0.042 39.651 1.00 51.16 69 ASN A O 1
ATOM 545 N N . MET A 1 70 ? -11.452 -1.811 38.575 1.00 55.59 70 MET A N 1
ATOM 546 C CA . MET A 1 70 ? -12.573 -1.073 37.972 1.00 55.59 70 MET A CA 1
ATOM 547 C C . MET A 1 70 ? -13.894 -1.346 38.723 1.00 55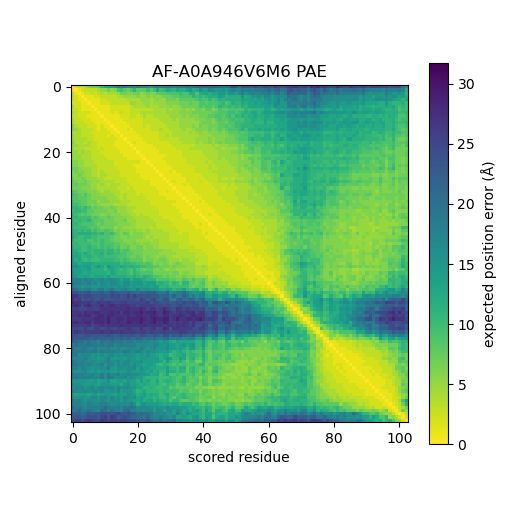.59 70 MET A C 1
ATOM 549 O O . MET A 1 70 ? -14.478 -2.418 38.548 1.00 55.59 70 MET A O 1
ATOM 553 N N . PRO A 1 71 ? -14.419 -0.395 39.525 1.00 50.34 71 PRO A N 1
ATOM 554 C CA . PRO A 1 71 ? -15.691 -0.563 40.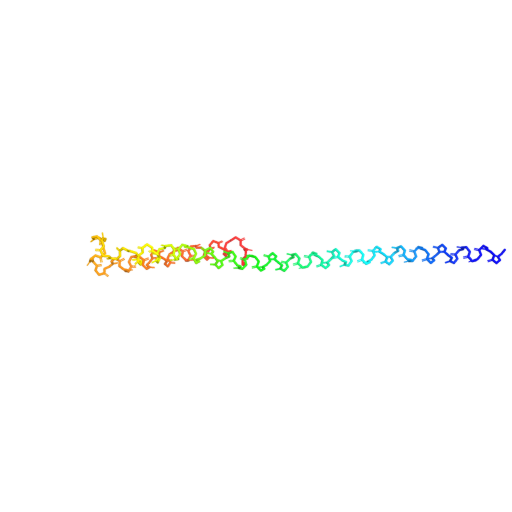241 1.00 50.34 71 PRO A CA 1
ATOM 555 C C . PRO A 1 71 ? -16.912 -0.703 39.307 1.00 50.34 71 PRO A C 1
ATOM 557 O O . PRO A 1 71 ? -17.897 -1.333 39.681 1.00 50.34 71 PRO A O 1
ATOM 560 N N . GLU A 1 72 ? -16.834 -0.212 38.065 1.00 50.66 72 GLU A N 1
ATOM 561 C CA . GLU A 1 72 ? -17.884 -0.351 37.036 1.00 50.66 72 GLU A CA 1
ATOM 562 C C . GLU A 1 72 ? -17.947 -1.759 36.398 1.00 50.66 72 GLU A C 1
ATOM 564 O O . GLU A 1 72 ? -18.934 -2.098 35.742 1.00 50.66 72 GLU A O 1
ATOM 569 N N . LEU A 1 73 ? -16.940 -2.617 36.631 1.00 50.59 73 LEU A N 1
ATOM 570 C CA . LEU A 1 73 ? -16.868 -3.988 36.104 1.00 50.59 73 LEU A CA 1
ATOM 571 C C . LEU A 1 73 ? -17.432 -5.066 37.047 1.00 50.59 73 LEU A C 1
ATOM 573 O O . LEU A 1 73 ? -17.519 -6.228 36.657 1.00 50.59 73 LEU A O 1
ATOM 577 N N . GLN A 1 74 ? -17.828 -4.709 38.273 1.00 52.81 74 GLN A N 1
ATOM 578 C CA . GLN A 1 74 ? -18.436 -5.666 39.213 1.00 52.81 74 GLN A CA 1
ATOM 579 C C . GLN A 1 74 ? -19.872 -6.055 38.828 1.00 52.81 74 GLN A C 1
ATOM 581 O O . GLN A 1 74 ? -20.402 -7.064 39.295 1.00 52.81 74 GLN A O 1
ATOM 586 N N . SER A 1 75 ? -20.509 -5.279 37.949 1.00 57.50 75 SER A N 1
ATOM 587 C CA . SER A 1 75 ? -21.775 -5.661 37.330 1.00 57.50 75 SER A CA 1
ATOM 588 C C . SER A 1 75 ? -21.528 -6.706 36.242 1.00 57.50 75 SER A C 1
ATOM 590 O O . SER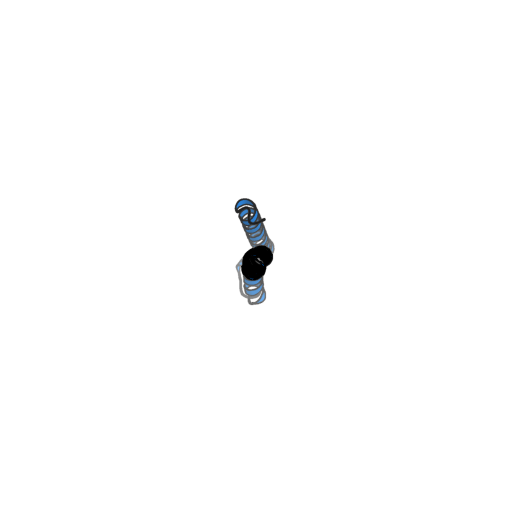 A 1 75 ? -20.686 -6.503 35.365 1.00 57.50 75 SER A O 1
ATOM 592 N N . LYS A 1 76 ? -22.327 -7.785 36.227 1.00 58.91 76 LYS A N 1
ATOM 593 C CA . LYS A 1 76 ? -22.332 -8.821 35.168 1.00 58.91 76 LYS A CA 1
ATOM 594 C C . LYS A 1 76 ? -22.374 -8.246 33.740 1.00 58.91 76 LYS A C 1
ATOM 596 O O . LYS A 1 76 ? -21.993 -8.936 32.799 1.00 58.91 76 LYS A O 1
ATOM 601 N N . SER A 1 77 ? -22.824 -7.001 33.573 1.00 63.50 77 SER A N 1
ATOM 602 C CA . SER A 1 77 ? -22.978 -6.325 32.284 1.00 63.50 77 SER A CA 1
ATOM 603 C C . SER A 1 77 ? -21.725 -5.586 31.788 1.00 63.50 77 SER A C 1
ATOM 605 O O . SER A 1 77 ? -21.646 -5.303 30.596 1.00 63.50 77 SER A O 1
ATOM 607 N N . GLY A 1 78 ? -20.734 -5.286 32.641 1.00 68.19 78 GLY A N 1
ATOM 608 C CA . GLY A 1 78 ? -19.546 -4.503 32.249 1.00 68.19 78 GLY A CA 1
ATOM 609 C C . GLY A 1 78 ? -18.695 -5.198 31.180 1.00 68.19 78 GLY A C 1
ATOM 610 O O . GLY A 1 78 ? -18.272 -4.577 30.206 1.00 68.19 78 GLY A O 1
ATOM 611 N N . TYR A 1 79 ? -18.554 -6.521 31.295 1.00 70.12 79 TYR A 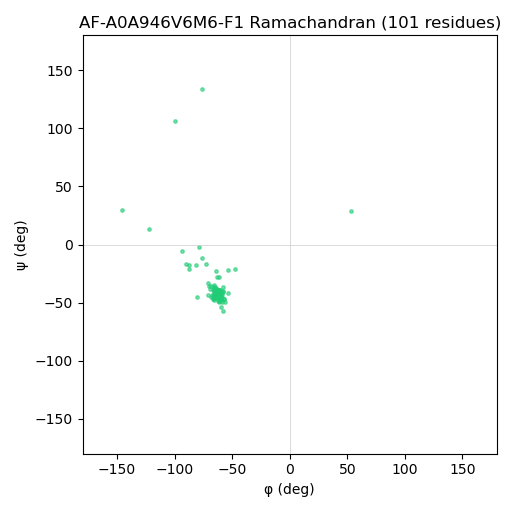N 1
ATOM 612 C CA . TYR A 1 79 ? -17.911 -7.359 30.279 1.00 70.12 79 TYR A CA 1
ATOM 613 C C . TYR A 1 79 ? -18.650 -7.317 28.929 1.00 70.12 79 TYR A C 1
ATOM 615 O O . TYR A 1 79 ? -18.024 -7.190 27.879 1.00 70.12 79 TYR A O 1
ATOM 623 N N . PHE A 1 80 ? -19.988 -7.358 28.946 1.00 73.69 80 PHE A N 1
ATOM 624 C CA . PHE A 1 80 ? -20.802 -7.285 27.727 1.00 73.69 80 PHE A CA 1
ATOM 625 C C . PHE A 1 80 ? -20.743 -5.908 27.058 1.00 73.69 80 PHE A C 1
ATOM 627 O O . PHE A 1 80 ? -20.725 -5.833 25.831 1.00 73.69 80 PHE A O 1
ATOM 634 N N . ILE A 1 81 ? -20.675 -4.823 27.836 1.00 75.50 81 ILE A N 1
ATOM 635 C CA . ILE A 1 81 ? -20.520 -3.463 27.301 1.00 75.50 81 ILE A CA 1
ATOM 636 C C . ILE A 1 81 ? -19.149 -3.313 26.635 1.00 75.50 81 ILE A C 1
ATOM 638 O O . ILE A 1 81 ? -19.077 -2.855 25.497 1.00 75.50 81 ILE A O 1
ATOM 642 N N . ALA A 1 82 ? -18.076 -3.766 27.289 1.00 74.38 82 ALA A N 1
ATOM 643 C CA . ALA A 1 82 ? -16.728 -3.764 26.724 1.00 74.38 82 ALA A CA 1
ATOM 644 C C . ALA A 1 82 ? -16.656 -4.534 25.398 1.00 74.38 82 ALA A C 1
ATOM 646 O O . ALA A 1 82 ? -16.132 -4.033 24.400 1.00 74.38 82 ALA A O 1
ATOM 647 N N . LEU A 1 83 ? -17.251 -5.730 25.374 1.00 76.00 83 LEU A N 1
ATOM 648 C CA . LEU A 1 83 ? -17.329 -6.569 24.184 1.00 76.00 83 LEU A CA 1
ATOM 649 C C . LEU A 1 83 ? -18.142 -5.898 23.066 1.00 76.00 83 LEU A C 1
ATOM 651 O O . LEU A 1 83 ? -17.737 -5.926 21.906 1.00 76.00 83 LEU A O 1
ATOM 655 N N . SER A 1 84 ? -19.257 -5.247 23.408 1.00 81.94 84 SER A N 1
ATOM 656 C CA . SER A 1 84 ? -20.087 -4.502 22.456 1.00 81.94 84 SER A CA 1
ATOM 657 C C . SER A 1 84 ? -19.344 -3.301 21.859 1.00 81.94 84 SER A C 1
ATOM 659 O O . SER A 1 84 ? -19.437 -3.054 20.657 1.00 81.94 84 SER A O 1
ATOM 661 N N . VAL A 1 85 ? -18.537 -2.589 22.655 1.00 81.19 85 VAL A N 1
ATOM 662 C CA . VAL A 1 85 ? -17.688 -1.483 22.178 1.00 81.19 85 VAL A CA 1
ATOM 663 C C . VAL A 1 85 ? -16.594 -1.997 21.240 1.00 81.19 85 VAL A C 1
ATOM 665 O O . VAL A 1 85 ? -16.423 -1.442 20.155 1.00 81.19 85 VAL A O 1
ATOM 668 N N . MET A 1 86 ? -15.906 -3.088 21.595 1.00 80.50 86 MET A N 1
ATOM 669 C CA . MET A 1 86 ? -14.921 -3.734 20.715 1.00 80.50 86 MET A CA 1
ATOM 670 C C . MET A 1 86 ? -15.544 -4.152 19.375 1.00 80.50 86 MET A C 1
ATOM 672 O O . MET A 1 86 ? -14.989 -3.864 18.313 1.00 80.50 86 MET A O 1
ATOM 676 N N . LEU A 1 87 ? -16.719 -4.792 19.421 1.00 83.88 87 LEU A N 1
ATOM 677 C CA . LEU A 1 87 ? -17.447 -5.231 18.231 1.00 83.88 87 LEU A CA 1
ATOM 678 C C . LEU A 1 87 ? -17.890 -4.036 17.377 1.00 83.88 87 LEU A C 1
ATOM 680 O O . LEU A 1 87 ? -17.726 -4.052 16.159 1.00 83.88 87 LEU A O 1
ATOM 684 N N . SER A 1 88 ? -18.394 -2.976 18.011 1.00 86.69 88 SER A N 1
ATOM 685 C CA . SER A 1 88 ? -18.824 -1.752 17.331 1.00 86.69 88 SER A CA 1
ATOM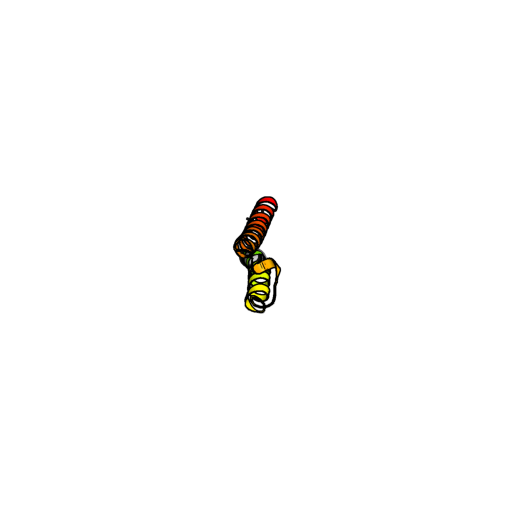 686 C C . SER A 1 88 ? -17.659 -1.071 16.613 1.00 86.69 88 SER A C 1
ATOM 688 O O . SER A 1 88 ? -17.802 -0.689 15.454 1.00 86.69 88 SER A O 1
ATOM 690 N N . ILE A 1 89 ? -16.487 -0.971 17.251 1.00 83.88 89 ILE A N 1
ATOM 691 C CA . ILE A 1 89 ? -15.276 -0.405 16.637 1.00 83.88 89 ILE A CA 1
ATOM 692 C C . ILE A 1 89 ? -14.831 -1.252 15.441 1.00 83.88 89 ILE A C 1
ATOM 694 O O . ILE A 1 89 ? -14.556 -0.701 14.374 1.00 83.88 89 ILE A O 1
ATOM 698 N N . ALA A 1 90 ? -14.817 -2.581 15.581 1.00 81.81 90 ALA A N 1
ATOM 699 C CA . ALA A 1 90 ? -14.480 -3.481 14.481 1.00 81.81 90 ALA A CA 1
ATOM 700 C C . ALA A 1 90 ? -15.437 -3.301 13.288 1.00 81.81 90 ALA A C 1
ATOM 702 O O . ALA A 1 90 ? -14.990 -3.160 12.150 1.00 81.81 90 ALA A O 1
ATOM 703 N N . VAL A 1 91 ? -16.748 -3.226 13.539 1.00 85.25 91 VAL A N 1
ATOM 704 C CA . VAL A 1 91 ? -17.768 -3.025 12.497 1.00 85.25 91 VAL A CA 1
ATOM 705 C C . VAL A 1 91 ? -17.638 -1.651 11.834 1.00 85.25 91 VAL A C 1
ATOM 707 O O . VAL A 1 91 ? -17.687 -1.569 10.607 1.00 85.25 91 VAL A O 1
ATOM 710 N N . ILE A 1 92 ? -17.422 -0.577 12.603 1.00 86.56 92 ILE A N 1
ATOM 711 C CA . ILE A 1 92 ? -17.220 0.781 12.067 1.00 86.56 92 ILE A CA 1
ATOM 712 C C . ILE A 1 92 ? -15.990 0.825 11.157 1.00 86.56 92 ILE A C 1
ATOM 714 O O . ILE A 1 92 ? -16.064 1.389 10.064 1.00 86.56 92 ILE A O 1
ATOM 718 N N . LEU A 1 93 ? -14.882 0.203 11.566 1.00 81.00 93 LEU A N 1
ATOM 719 C CA . LEU A 1 93 ? -13.662 0.144 10.761 1.00 81.00 93 LEU A CA 1
ATOM 720 C C . LEU A 1 93 ? -13.878 -0.648 9.468 1.00 81.00 93 LEU A C 1
ATOM 722 O O . LEU A 1 93 ? -13.524 -0.161 8.397 1.00 81.00 93 LEU A O 1
ATOM 726 N N . VAL A 1 94 ? -14.529 -1.813 9.530 1.00 80.62 94 VAL A N 1
ATOM 727 C CA . VAL A 1 94 ? -14.855 -2.609 8.333 1.00 80.62 94 VAL A CA 1
ATOM 728 C C . VAL A 1 94 ? -15.768 -1.833 7.376 1.00 80.62 94 VAL A C 1
ATOM 730 O O . VAL A 1 94 ? -15.535 -1.827 6.165 1.00 80.62 94 VAL A O 1
ATOM 733 N N . LEU A 1 95 ? -16.783 -1.133 7.894 1.00 83.00 95 LEU A N 1
ATOM 734 C CA . LEU A 1 95 ? -17.676 -0.299 7.085 1.00 83.00 95 LEU A CA 1
ATOM 735 C C . LEU A 1 95 ? -16.949 0.899 6.462 1.00 83.00 95 LEU A C 1
ATOM 737 O O . LEU A 1 95 ? -17.204 1.219 5.300 1.00 83.00 95 LEU A O 1
ATOM 741 N N . LEU A 1 96 ? -16.031 1.539 7.191 1.00 79.44 96 LEU A N 1
ATOM 742 C CA . LEU A 1 96 ? -15.186 2.609 6.660 1.00 79.44 96 LEU A CA 1
ATOM 743 C C . LEU A 1 96 ? -14.289 2.099 5.533 1.00 79.44 96 LEU A C 1
ATOM 745 O O . LEU A 1 96 ? -14.293 2.687 4.453 1.00 79.44 96 LEU A O 1
ATOM 749 N N . PHE A 1 97 ? -13.594 0.977 5.731 1.00 77.12 97 PHE A N 1
ATOM 750 C CA . PHE A 1 97 ? -12.748 0.379 4.695 1.00 77.12 97 PHE A CA 1
ATOM 751 C C . PHE A 1 97 ? -13.541 0.004 3.438 1.00 77.12 97 PHE A C 1
ATOM 753 O O . PHE A 1 97 ? -13.093 0.286 2.324 1.00 77.12 97 PHE A O 1
ATOM 760 N N . ARG A 1 98 ? -14.758 -0.529 3.606 1.00 76.44 98 ARG A N 1
ATOM 761 C CA . ARG A 1 98 ? -15.675 -0.815 2.494 1.00 76.44 98 ARG A CA 1
ATOM 762 C C . ARG A 1 98 ? -16.155 0.457 1.786 1.00 76.44 98 ARG A C 1
ATOM 764 O O . ARG A 1 98 ? -16.278 0.471 0.565 1.00 76.44 98 ARG A O 1
ATOM 771 N N . ARG A 1 99 ? -16.422 1.543 2.521 1.00 74.19 99 ARG A N 1
ATOM 772 C CA . ARG A 1 99 ? -16.870 2.826 1.942 1.00 74.19 99 ARG A CA 1
ATOM 773 C C . ARG A 1 99 ? -15.755 3.545 1.184 1.00 74.19 99 ARG A C 1
ATOM 775 O O . ARG A 1 99 ? -16.026 4.206 0.185 1.00 74.19 99 ARG A O 1
ATOM 782 N N . ILE A 1 100 ? -14.516 3.406 1.643 1.00 74.00 100 ILE A N 1
ATOM 783 C CA . ILE A 1 100 ? -13.338 4.058 1.058 1.00 74.00 100 ILE A CA 1
ATOM 784 C C . ILE A 1 100 ? -12.850 3.318 -0.214 1.00 74.00 100 ILE A C 1
ATOM 786 O O . ILE A 1 100 ? -11.941 3.796 -0.888 1.00 74.00 100 ILE A O 1
ATOM 790 N N . ARG A 1 101 ? -13.490 2.198 -0.610 1.00 62.75 101 ARG A N 1
ATOM 791 C CA . ARG A 1 101 ? -13.105 1.356 -1.769 1.00 62.75 101 ARG A CA 1
ATOM 792 C C . ARG A 1 101 ? -11.637 0.912 -1.735 1.00 62.75 101 ARG A C 1
ATOM 794 O O . ARG A 1 101 ? -10.993 0.754 -2.770 1.00 62.75 101 ARG A O 1
ATOM 801 N N . TRP A 1 102 ? -11.080 0.779 -0.533 1.00 57.78 102 TRP A N 1
ATOM 802 C CA . TRP A 1 102 ? -9.763 0.170 -0.342 1.00 57.78 102 TRP A CA 1
ATOM 803 C C . TRP A 1 102 ? -9.835 -1.362 -0.343 1.00 57.78 102 TRP A C 1
ATOM 805 O O . TRP A 1 102 ? -8.813 -2.003 -0.576 1.00 57.78 102 TRP A O 1
ATOM 815 N N . LEU A 1 103 ? -11.045 -1.897 -0.142 1.00 51.31 103 LEU A N 1
ATOM 816 C CA . LEU A 1 103 ? -11.496 -3.249 -0.472 1.00 51.31 103 LEU A CA 1
ATOM 817 C C . LEU A 1 103 ? -12.487 -3.191 -1.638 1.00 51.31 103 LEU A C 1
ATOM 819 O O . LEU A 1 103 ? -13.308 -2.240 -1.649 1.00 51.31 103 LEU A O 1
#